Protein AF-A0A2P5A9C6-F1 (afdb_monomer)

pLDDT: mean 82.52, std 17.29, range [45.31, 97.69]

Sequence (56 aa):
EEWNSYNEVSEHSVVVIDYGIRGYEQKYWVIKNNYSDTWGDGGYGLVLGVIGETHS

Nearest PDB structures (foldseek):
  1k3b-assembly1_C  TM=8.020E-01  e=1.090E-03  Homo sapiens
  6rn6-assembly1_F  TM=7.824E-01  e=1.786E-03  Homo sapiens
  6ycf-assembly1_A  TM=8.666E-01  e=1.726E-01  Ananas comosus
  1s4v-assembly1_A  TM=8.672E-01  e=3.009E-01  Ricinus communis
  8esd-assembly1_N  TM=3.934E-01  e=4.285E+00  Homo sapiens

Solvent-accessible surface area (backbone atoms only — not comparable to full-atom values): 3763 Å² total; per-residue (Å²): 138,85,84,79,81,74,74,85,82,79,86,80,89,69,44,80,76,48,73,51,72,50,84,95,72,46,35,32,36,35,31,45,54,85,77,48,52,88,35,76,65,70,18,29,47,77,47,76,46,78,72,70,80,76,85,123

Structure (mmCIF, N/CA/C/O backbone):
data_AF-A0A2P5A9C6-F1
#
_entry.id   AF-A0A2P5A9C6-F1
#
loop_
_atom_site.group_PDB
_atom_site.id
_atom_site.type_symbol
_atom_site.label_atom_id
_atom_site.label_alt_id
_atom_site.label_comp_id
_atom_site.label_asym_id
_atom_site.label_entity_id
_atom_site.label_seq_id
_atom_site.pdbx_PDB_ins_code
_atom_site.Cartn_x
_atom_site.Cartn_y
_atom_site.Cartn_z
_atom_site.occupancy
_atom_site.B_iso_or_equiv
_atom_site.auth_seq_id
_atom_site.auth_comp_id
_atom_site.auth_asym_id
_atom_site.auth_atom_id
_atom_site.pdbx_PDB_model_num
ATOM 1 N N . GLU A 1 1 ? 35.069 -7.353 16.974 1.00 45.53 1 GLU A N 1
ATOM 2 C CA . GLU A 1 1 ? 34.227 -6.216 16.558 1.00 45.53 1 GLU A CA 1
ATOM 3 C C . GLU A 1 1 ? 32.884 -6.791 16.133 1.00 45.53 1 GLU A C 1
ATOM 5 O O . GLU A 1 1 ? 32.816 -7.464 15.114 1.00 45.53 1 GLU A O 1
ATOM 10 N N . GLU A 1 2 ? 31.869 -6.680 16.990 1.00 52.06 2 GLU A N 1
ATOM 11 C CA . GLU A 1 2 ? 30.505 -7.148 16.708 1.00 52.06 2 GLU A CA 1
ATOM 12 C C . GLU A 1 2 ? 29.721 -6.005 16.059 1.00 52.06 2 GLU A C 1
ATOM 14 O O . GLU A 1 2 ? 29.514 -4.957 16.671 1.00 52.06 2 GLU A O 1
ATOM 19 N N . TRP A 1 3 ? 29.300 -6.191 14.809 1.00 59.28 3 TRP A N 1
ATOM 20 C CA . TRP A 1 3 ? 28.393 -5.266 14.135 1.00 59.28 3 TRP A CA 1
ATOM 21 C C . TRP A 1 3 ? 26.963 -5.502 14.632 1.00 59.28 3 TRP A C 1
ATOM 23 O O . TRP A 1 3 ? 26.300 -6.447 14.213 1.00 59.28 3 TRP A O 1
ATOM 33 N N . ASN A 1 4 ? 26.478 -4.625 15.511 1.00 58.66 4 ASN A N 1
ATOM 34 C CA . ASN A 1 4 ? 25.052 -4.501 15.804 1.00 58.66 4 ASN A CA 1
ATOM 35 C C . ASN A 1 4 ? 24.372 -3.777 14.634 1.00 58.66 4 ASN A C 1
ATOM 37 O O . ASN A 1 4 ? 24.409 -2.549 14.555 1.00 58.66 4 ASN A O 1
ATOM 41 N N . SER A 1 5 ? 23.749 -4.528 13.724 1.00 57.75 5 SER A N 1
ATOM 42 C CA . SER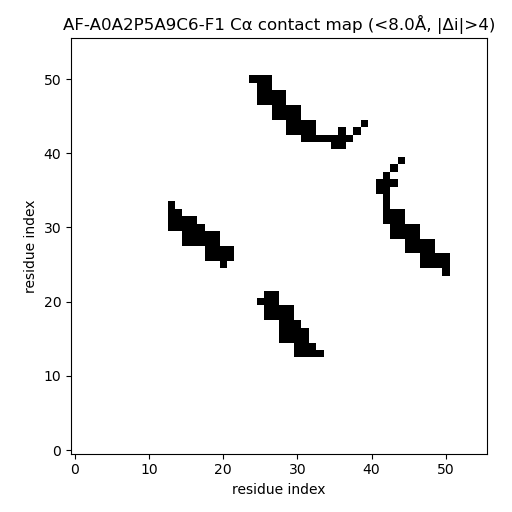 A 1 5 ? 22.858 -3.981 12.696 1.00 57.75 5 SER A CA 1
ATOM 43 C C . SER A 1 5 ? 21.565 -3.499 13.361 1.00 57.75 5 SER A C 1
ATOM 45 O O . SER A 1 5 ? 20.575 -4.2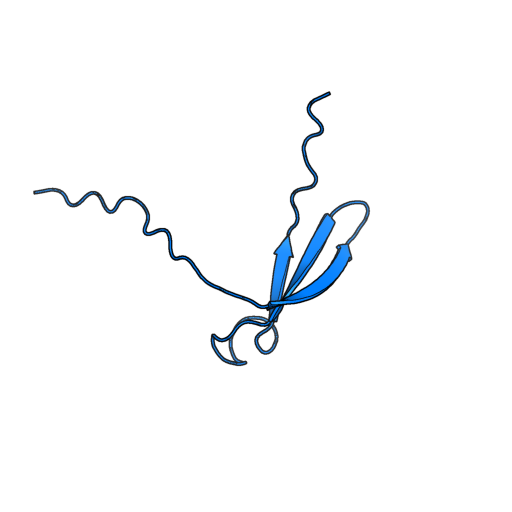26 13.449 1.00 57.75 5 SER A O 1
ATOM 47 N N . TYR A 1 6 ? 21.586 -2.287 13.908 1.00 57.34 6 TYR A N 1
ATOM 48 C CA . TYR A 1 6 ? 20.385 -1.633 14.414 1.00 57.34 6 TYR A CA 1
ATOM 49 C C . TYR A 1 6 ? 19.465 -1.364 13.217 1.00 57.34 6 TYR A C 1
ATOM 51 O O . TYR A 1 6 ? 19.750 -0.470 12.431 1.00 57.34 6 TYR A O 1
ATOM 59 N N . ASN A 1 7 ? 18.442 -2.213 13.061 1.00 64.94 7 ASN A N 1
ATOM 60 C CA . ASN A 1 7 ? 17.299 -2.130 12.143 1.00 64.94 7 ASN A CA 1
ATOM 61 C C . ASN A 1 7 ? 17.372 -0.972 11.134 1.00 64.94 7 ASN A C 1
ATOM 63 O O . ASN A 1 7 ? 17.040 0.164 11.474 1.00 64.94 7 ASN A O 1
ATOM 67 N N . GLU A 1 8 ? 17.777 -1.263 9.897 1.00 63.88 8 GLU A N 1
ATOM 68 C CA . GLU A 1 8 ? 17.704 -0.294 8.804 1.00 63.88 8 GLU A CA 1
ATOM 69 C C . GLU A 1 8 ? 16.243 0.126 8.606 1.00 63.88 8 GLU A C 1
ATOM 71 O O . GLU A 1 8 ? 15.414 -0.630 8.098 1.00 63.88 8 GLU A O 1
ATOM 76 N N . VAL A 1 9 ? 15.907 1.338 9.047 1.00 65.31 9 VAL A N 1
ATOM 77 C CA . VAL A 1 9 ? 14.621 1.956 8.733 1.00 65.31 9 VAL A CA 1
ATOM 78 C C . VAL A 1 9 ? 14.706 2.407 7.282 1.00 65.31 9 VAL A C 1
ATOM 80 O O . VAL A 1 9 ? 15.271 3.454 6.977 1.00 65.31 9 VAL A O 1
ATOM 83 N N . SER A 1 10 ? 14.179 1.593 6.369 1.00 71.88 10 SER A N 1
ATOM 84 C CA . SER A 1 10 ? 14.007 2.008 4.981 1.00 71.88 10 SER A CA 1
ATOM 85 C C . SER A 1 10 ? 12.777 2.908 4.881 1.00 71.88 10 SER A C 1
ATOM 87 O O . SER A 1 10 ? 11.648 2.456 5.087 1.00 71.88 10 SER A O 1
ATOM 89 N N . GLU A 1 11 ? 12.984 4.177 4.557 1.00 82.56 11 GLU A N 1
ATOM 90 C CA . GLU A 1 11 ? 11.896 5.078 4.193 1.00 82.56 11 GLU A CA 1
ATOM 91 C C . GLU A 1 11 ? 11.492 4.818 2.739 1.00 82.56 11 GLU A C 1
ATOM 93 O O . GLU A 1 11 ? 12.341 4.731 1.851 1.00 82.56 11 GLU A O 1
ATOM 98 N N . HIS A 1 12 ? 10.190 4.686 2.480 1.00 89.94 12 HIS A N 1
ATOM 99 C CA . HIS A 1 12 ? 9.679 4.438 1.135 1.00 89.94 12 HIS A CA 1
ATOM 100 C C . HIS A 1 12 ? 8.405 5.233 0.867 1.00 89.94 12 HIS A C 1
ATOM 102 O O . HIS A 1 12 ? 7.468 5.215 1.664 1.00 89.94 12 HIS A O 1
ATOM 108 N N . SER A 1 13 ? 8.367 5.929 -0.268 1.00 94.44 13 SER A N 1
ATOM 109 C CA . SER A 1 13 ? 7.219 6.742 -0.678 1.00 94.44 13 SER A CA 1
ATOM 110 C C . SER A 1 13 ? 6.306 5.962 -1.619 1.00 94.44 13 SER A C 1
ATOM 112 O O . SER A 1 13 ? 6.754 5.416 -2.625 1.00 94.44 13 SER A O 1
ATOM 114 N N . VAL A 1 14 ? 5.009 5.960 -1.317 1.00 95.62 14 VAL A N 1
ATOM 115 C CA . VAL A 1 14 ? 3.955 5.310 -2.112 1.00 95.62 14 VAL A CA 1
ATOM 116 C C . VAL A 1 14 ? 2.767 6.253 -2.292 1.00 95.62 14 VAL A C 1
ATOM 118 O O . VAL A 1 14 ? 2.649 7.253 -1.584 1.00 95.62 14 VAL A O 1
ATOM 121 N N . VAL A 1 15 ? 1.869 5.938 -3.228 1.00 97.25 15 VAL A N 1
ATOM 122 C CA . VAL A 1 15 ? 0.648 6.725 -3.461 1.00 97.25 15 VAL A CA 1
ATOM 123 C C . VAL A 1 15 ? -0.553 5.981 -2.894 1.00 97.25 15 VAL A C 1
ATOM 125 O O . VAL A 1 15 ? -0.827 4.857 -3.309 1.00 97.25 15 VAL A O 1
ATOM 128 N N . VAL A 1 16 ? -1.293 6.607 -1.979 1.00 96.75 16 VAL A N 1
ATOM 129 C CA . VAL A 1 16 ? -2.608 6.110 -1.547 1.00 96.75 16 VAL A CA 1
ATOM 130 C C . VAL A 1 16 ? -3.616 6.399 -2.653 1.00 96.75 16 VAL A C 1
ATOM 132 O O . VAL A 1 16 ? -3.730 7.541 -3.096 1.00 96.75 16 VAL A O 1
ATOM 135 N N . ILE A 1 17 ? -4.326 5.369 -3.107 1.00 97.56 17 ILE A N 1
ATOM 136 C CA . ILE A 1 17 ? -5.285 5.483 -4.213 1.00 97.56 17 ILE A CA 1
ATOM 137 C C . ILE A 1 17 ? -6.718 5.137 -3.817 1.00 97.56 17 ILE A C 1
ATOM 139 O O . ILE A 1 17 ? -7.638 5.547 -4.517 1.00 97.56 17 ILE A O 1
ATOM 143 N N . ASP A 1 18 ? -6.912 4.405 -2.718 1.00 97.31 18 ASP A N 1
ATOM 144 C CA . ASP A 1 18 ? -8.242 4.047 -2.227 1.00 97.31 18 ASP A CA 1
ATOM 145 C C . ASP A 1 18 ? -8.216 3.690 -0.730 1.00 97.31 18 ASP A C 1
ATOM 147 O O . ASP A 1 18 ? -7.148 3.538 -0.124 1.00 97.31 18 ASP A O 1
ATOM 151 N N . TYR A 1 19 ? -9.395 3.534 -0.133 1.00 94.75 19 TYR A N 1
ATOM 152 C CA . TYR A 1 19 ? -9.596 3.088 1.241 1.00 94.75 19 TYR A CA 1
ATOM 153 C C . TYR A 1 19 ? -10.768 2.111 1.337 1.00 94.75 19 TYR A C 1
ATOM 155 O O . TYR 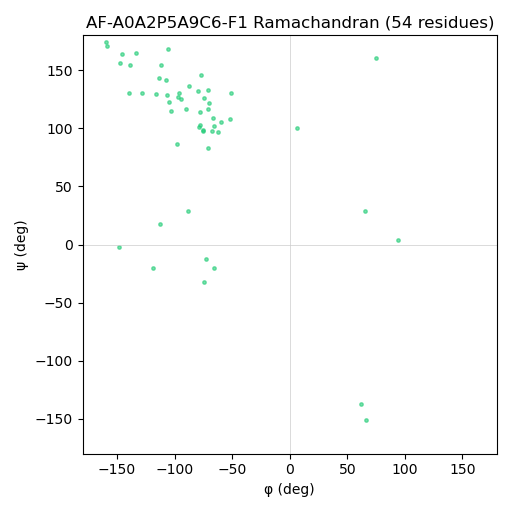A 1 19 ? -11.707 2.147 0.547 1.00 94.75 19 TYR A O 1
ATOM 163 N N . GLY A 1 20 ? -10.753 1.253 2.353 1.00 92.19 20 GLY A N 1
ATOM 164 C CA . GLY A 1 20 ? -11.857 0.332 2.571 1.00 92.19 20 GLY A CA 1
ATOM 165 C C . GLY A 1 20 ? -11.946 -0.214 3.984 1.00 92.19 20 GLY A C 1
ATOM 166 O O . GLY A 1 20 ? -11.099 0.031 4.846 1.00 92.19 20 GLY A O 1
ATOM 167 N N . ILE A 1 21 ? -13.025 -0.960 4.214 1.00 91.94 21 ILE A N 1
ATOM 168 C CA . ILE A 1 21 ? -13.302 -1.669 5.462 1.00 91.94 21 ILE A CA 1
ATOM 169 C C . ILE A 1 21 ? -13.612 -3.121 5.104 1.00 91.94 21 ILE A C 1
ATOM 171 O O . ILE A 1 21 ? -14.414 -3.387 4.208 1.00 91.94 21 ILE A O 1
ATOM 175 N N . ARG A 1 22 ? -12.960 -4.068 5.780 1.00 86.88 22 ARG A N 1
ATOM 176 C CA . ARG A 1 22 ? -13.205 -5.505 5.637 1.00 86.88 22 ARG A CA 1
ATOM 177 C C . ARG A 1 22 ? -13.731 -6.075 6.952 1.00 86.88 22 ARG A C 1
ATOM 179 O O . ARG A 1 22 ? -13.122 -5.895 8.003 1.00 86.88 22 ARG A O 1
ATOM 186 N N . GLY A 1 23 ? -14.837 -6.812 6.886 1.00 84.12 23 GLY A N 1
ATOM 187 C CA . GLY A 1 23 ? -15.510 -7.311 8.088 1.00 84.12 23 GLY A CA 1
ATOM 188 C C . GLY A 1 23 ? -16.100 -6.171 8.920 1.00 84.12 23 GLY A C 1
ATOM 189 O O . GLY A 1 23 ? -16.479 -5.142 8.365 1.00 84.12 23 GLY A O 1
ATOM 190 N N . TYR A 1 24 ? -16.190 -6.361 10.237 1.00 75.38 24 TYR A N 1
ATOM 191 C CA . TYR A 1 24 ? -16.843 -5.385 11.110 1.00 75.38 24 TYR A CA 1
ATOM 192 C C . TYR A 1 24 ? -16.000 -4.126 11.357 1.00 75.38 24 TYR A C 1
ATOM 194 O O . TYR A 1 24 ? -16.582 -3.053 11.467 1.00 75.38 24 TYR A O 1
ATOM 202 N N . GLU A 1 25 ? -14.660 -4.210 11.396 1.00 81.44 25 GLU A N 1
ATOM 203 C CA . GLU A 1 25 ? -13.838 -3.059 11.827 1.00 81.44 25 GLU A CA 1
ATOM 204 C C . GLU A 1 25 ? -12.446 -2.934 11.176 1.00 81.44 25 GLU A C 1
ATOM 206 O O . GLU A 1 25 ? -11.744 -1.955 11.433 1.00 81.44 25 GLU A O 1
ATOM 211 N N . GLN A 1 26 ? -12.012 -3.852 10.300 1.00 89.31 26 GLN A N 1
ATOM 212 C CA . GLN A 1 26 ? -10.659 -3.755 9.736 1.00 89.31 26 GLN A CA 1
ATOM 213 C C . GLN A 1 26 ? -10.602 -2.717 8.612 1.00 89.31 26 GLN A C 1
ATOM 215 O O . GLN A 1 26 ? -10.966 -2.996 7.469 1.00 89.31 26 GLN A O 1
ATOM 220 N N . LYS A 1 27 ? -10.093 -1.526 8.928 1.00 91.88 27 LYS A N 1
ATOM 221 C CA . LYS A 1 27 ? -9.798 -0.474 7.948 1.00 91.88 27 LYS A CA 1
ATOM 222 C C . LYS A 1 27 ? -8.510 -0.789 7.193 1.00 91.88 27 LYS A C 1
ATOM 224 O O . LYS A 1 27 ? -7.571 -1.345 7.769 1.00 91.88 27 LYS A O 1
ATOM 229 N N . TYR A 1 28 ? -8.444 -0.412 5.924 1.00 93.50 28 TYR A N 1
ATOM 230 C CA . TYR A 1 28 ? -7.233 -0.515 5.119 1.00 93.50 28 TYR A CA 1
ATOM 231 C C . TYR A 1 28 ? -7.138 0.614 4.091 1.00 93.50 28 TYR A C 1
ATOM 233 O O . TYR A 1 28 ? -8.148 1.180 3.671 1.00 93.50 28 TYR A O 1
ATOM 241 N N . TRP A 1 29 ? -5.910 0.894 3.668 1.00 95.81 29 TRP A N 1
ATOM 242 C CA . TRP A 1 29 ? -5.591 1.740 2.522 1.00 95.81 29 TRP A CA 1
ATOM 243 C C . TRP A 1 29 ? -5.101 0.875 1.371 1.00 95.81 29 TRP A C 1
ATOM 245 O O . TRP A 1 29 ? -4.347 -0.073 1.596 1.00 95.81 29 TRP A O 1
ATOM 255 N N . VAL A 1 30 ? -5.487 1.223 0.149 1.00 97.06 30 VAL A N 1
ATOM 256 C CA . VAL A 1 30 ? -4.899 0.661 -1.068 1.00 97.06 30 VAL A CA 1
ATOM 257 C C . VAL A 1 30 ? -3.801 1.604 -1.537 1.00 97.06 30 VAL A C 1
ATOM 259 O O . VAL A 1 30 ? -4.033 2.801 -1.735 1.00 97.06 30 VAL A O 1
ATOM 262 N N . ILE A 1 31 ? -2.601 1.063 -1.718 1.00 97.62 31 ILE A N 1
ATOM 263 C CA . ILE A 1 31 ? -1.435 1.810 -2.185 1.00 97.62 31 ILE A CA 1
ATOM 264 C C . ILE A 1 31 ? -1.002 1.337 -3.568 1.00 97.62 31 ILE A C 1
ATOM 266 O O . ILE A 1 31 ? -1.031 0.143 -3.861 1.00 97.62 31 ILE A O 1
ATOM 270 N N . LYS A 1 32 ? -0.552 2.277 -4.400 1.00 97.38 32 LYS A N 1
ATOM 271 C CA . LYS A 1 32 ? 0.213 2.015 -5.619 1.00 97.38 32 LYS A CA 1
ATOM 272 C C . LYS A 1 32 ? 1.699 2.171 -5.320 1.00 97.38 32 LYS A C 1
ATOM 274 O O . LYS A 1 32 ? 2.123 3.217 -4.821 1.00 97.38 32 LYS A O 1
ATOM 279 N N . ASN A 1 33 ? 2.477 1.149 -5.658 1.00 95.56 33 ASN A N 1
ATOM 280 C CA . ASN A 1 33 ? 3.919 1.118 -5.456 1.00 95.56 33 ASN A CA 1
ATOM 281 C C . ASN A 1 33 ? 4.688 1.302 -6.785 1.00 95.56 33 ASN A C 1
ATOM 283 O O . ASN A 1 33 ? 4.108 1.250 -7.870 1.00 95.56 33 ASN A O 1
ATOM 287 N N . ASN A 1 34 ? 5.999 1.534 -6.704 1.00 92.88 3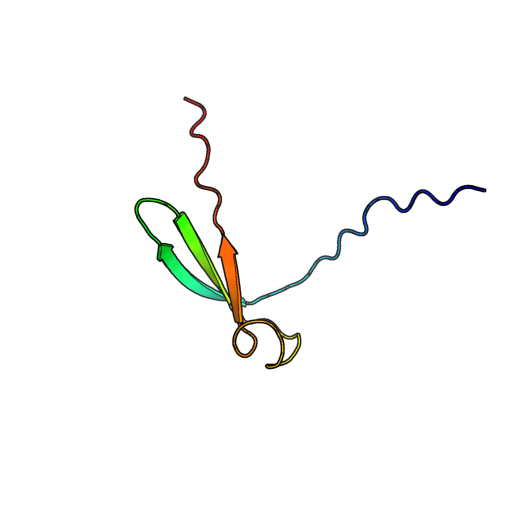4 ASN A N 1
ATOM 288 C CA . ASN A 1 34 ? 6.920 1.688 -7.834 1.00 92.88 34 ASN A CA 1
ATOM 289 C C . ASN A 1 34 ? 7.947 0.538 -7.948 1.00 92.88 34 ASN A C 1
ATOM 291 O O . ASN A 1 34 ? 8.941 0.677 -8.655 1.00 92.88 34 ASN A O 1
ATOM 295 N N . TYR A 1 35 ? 7.706 -0.602 -7.294 1.00 93.44 35 TYR A N 1
ATOM 296 C CA . TYR A 1 35 ? 8.581 -1.788 -7.298 1.00 93.44 35 TYR A CA 1
ATOM 297 C C . TYR A 1 35 ? 8.308 -2.783 -8.446 1.00 93.44 35 TYR A C 1
ATOM 299 O O . TYR A 1 35 ? 8.564 -3.975 -8.300 1.00 93.44 35 TYR A O 1
ATOM 307 N N . SER A 1 36 ? 7.817 -2.308 -9.594 1.00 95.56 36 SER A N 1
ATOM 308 C CA . SER A 1 36 ? 7.240 -3.122 -10.683 1.00 95.56 36 SER A CA 1
ATOM 309 C C . SER A 1 36 ? 5.838 -3.669 -10.394 1.00 95.56 36 SER A C 1
ATOM 311 O O . SER A 1 36 ? 5.391 -3.777 -9.255 1.00 95.56 36 SER A O 1
ATOM 313 N N . ASP A 1 37 ? 5.154 -4.031 -11.473 1.00 95.88 37 ASP A N 1
ATOM 314 C CA . ASP A 1 37 ? 3.867 -4.733 -11.508 1.00 95.88 37 ASP A CA 1
ATOM 315 C C . ASP A 1 37 ? 3.918 -6.167 -10.951 1.00 95.88 37 ASP A C 1
ATOM 317 O O . ASP A 1 37 ? 2.896 -6.704 -10.536 1.00 95.88 37 ASP A O 1
ATOM 321 N N . THR A 1 38 ? 5.098 -6.784 -10.886 1.00 96.81 38 THR A N 1
ATOM 322 C CA . THR A 1 38 ? 5.287 -8.117 -10.298 1.00 96.81 38 THR A CA 1
ATOM 323 C C . THR A 1 38 ? 5.195 -8.128 -8.772 1.00 96.81 38 THR A C 1
ATOM 325 O O . THR A 1 38 ? 5.168 -9.199 -8.170 1.00 96.81 38 THR A O 1
ATOM 328 N N . TRP A 1 39 ? 5.207 -6.960 -8.124 1.00 95.62 39 TRP A N 1
ATOM 329 C CA . TRP A 1 39 ? 5.074 -6.846 -6.675 1.00 95.62 39 TRP A CA 1
ATOM 330 C C . TRP A 1 39 ? 3.601 -6.768 -6.259 1.00 95.62 39 TRP A C 1
ATOM 332 O O . TRP A 1 39 ? 2.827 -6.007 -6.836 1.00 95.62 39 TRP A O 1
ATOM 342 N N . GLY A 1 40 ? 3.228 -7.500 -5.207 1.00 95.00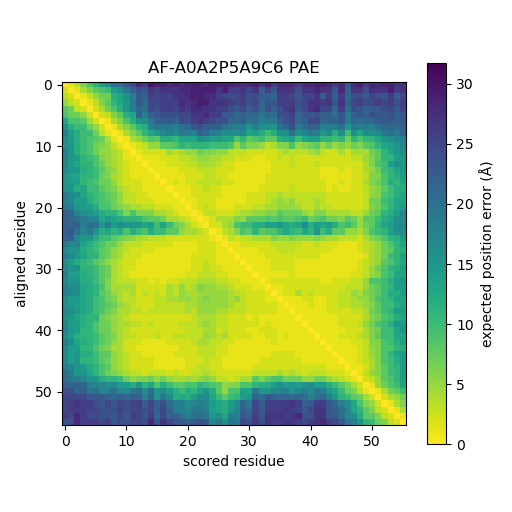 40 GLY A N 1
ATOM 343 C CA . GLY A 1 40 ? 1.873 -7.461 -4.656 1.00 95.00 40 GLY A CA 1
ATOM 344 C C . GLY A 1 40 ? 0.820 -7.935 -5.659 1.00 95.00 40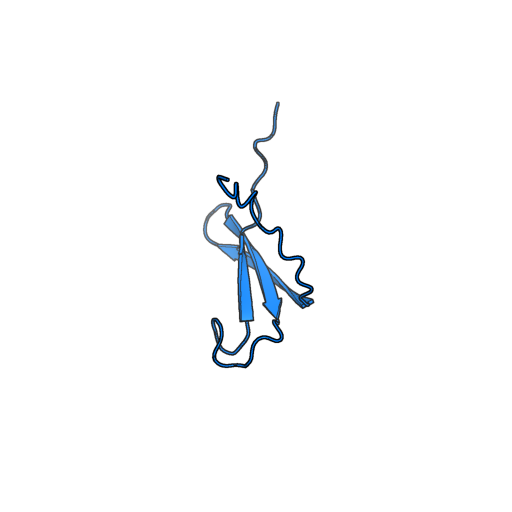 GLY A C 1
ATOM 345 O O . GLY A 1 40 ? 1.018 -8.930 -6.354 1.00 95.00 40 GLY A O 1
ATOM 346 N N . ASP A 1 41 ? -0.298 -7.220 -5.717 1.00 97.06 41 ASP A N 1
ATOM 347 C CA . ASP A 1 41 ? -1.354 -7.446 -6.703 1.00 97.06 41 ASP A CA 1
ATOM 348 C C . ASP A 1 41 ? -1.181 -6.447 -7.850 1.00 97.06 41 ASP A C 1
ATOM 350 O O . ASP A 1 41 ? -1.687 -5.331 -7.785 1.00 97.06 41 ASP A O 1
ATOM 354 N N . GLY A 1 42 ? -0.360 -6.781 -8.850 1.00 97.62 42 GLY A N 1
ATOM 355 C CA . GLY A 1 42 ? -0.152 -5.923 -10.024 1.00 97.62 42 GLY A CA 1
ATOM 356 C C . GLY A 1 42 ? 0.521 -4.572 -9.733 1.00 97.62 42 GLY A C 1
ATOM 357 O O . GLY A 1 42 ? 0.250 -3.589 -10.425 1.00 97.62 42 GLY A O 1
ATOM 358 N N . GLY A 1 43 ? 1.358 -4.482 -8.695 1.00 97.62 43 GLY A N 1
ATOM 359 C CA . GLY A 1 43 ? 1.991 -3.244 -8.222 1.00 97.62 43 GLY A CA 1
ATOM 360 C C . GLY A 1 43 ? 1.236 -2.536 -7.090 1.00 97.62 43 GLY A C 1
ATOM 361 O O . GLY A 1 43 ? 1.649 -1.453 -6.662 1.00 97.62 43 GLY A O 1
ATOM 362 N N . TYR A 1 44 ? 0.149 -3.131 -6.590 1.00 97.69 44 TYR A N 1
ATOM 363 C CA . TYR A 1 44 ? -0.669 -2.586 -5.508 1.00 97.69 44 TYR A CA 1
ATOM 364 C C . TYR A 1 44 ? -0.559 -3.411 -4.222 1.00 97.69 44 TYR A C 1
ATOM 366 O O . TYR A 1 44 ? -0.253 -4.605 -4.237 1.00 97.69 44 TYR A O 1
ATOM 374 N N . GLY A 1 45 ? -0.810 -2.757 -3.088 1.00 96.12 45 GLY A N 1
ATOM 375 C CA . GLY A 1 45 ? -0.773 -3.382 -1.767 1.00 96.12 45 GLY A CA 1
ATOM 376 C C . GLY A 1 45 ? -1.808 -2.804 -0.808 1.00 96.12 45 GLY A C 1
ATOM 377 O O . GLY A 1 45 ? -2.348 -1.721 -1.038 1.00 96.12 45 GLY A O 1
ATOM 378 N N . LEU A 1 46 ? -2.068 -3.533 0.281 1.00 95.81 46 LEU A N 1
ATOM 379 C CA . LEU A 1 46 ? -2.947 -3.095 1.364 1.00 95.81 46 LEU A CA 1
ATOM 380 C C . LEU A 1 46 ? -2.124 -2.715 2.594 1.00 9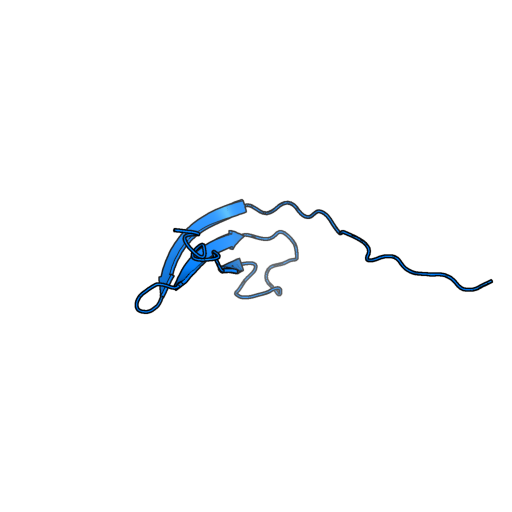5.81 46 LEU A C 1
ATOM 382 O O . LEU A 1 46 ? -1.322 -3.512 3.077 1.00 95.81 46 LEU A O 1
ATOM 386 N N . VAL A 1 47 ? -2.372 -1.526 3.135 1.00 94.19 47 VAL A N 1
ATOM 387 C CA . VAL A 1 47 ? -1.860 -1.111 4.445 1.00 94.19 47 VAL A CA 1
ATOM 388 C C . VAL A 1 47 ? -3.002 -1.206 5.441 1.00 94.19 47 VAL A C 1
ATOM 390 O O . VAL A 1 47 ? -3.996 -0.488 5.319 1.00 94.19 47 VAL A O 1
ATOM 393 N N . LEU A 1 48 ? -2.877 -2.105 6.416 1.00 92.19 48 LEU A N 1
ATOM 394 C CA . LEU A 1 48 ? -3.880 -2.251 7.466 1.00 92.19 48 LEU A CA 1
ATOM 395 C C . LEU A 1 48 ? -3.832 -1.028 8.381 1.00 92.19 48 LEU A C 1
ATOM 397 O O . LEU A 1 48 ? -2.798 -0.710 8.964 1.00 92.19 48 LEU A O 1
ATOM 401 N N . GLY A 1 49 ? -4.964 -0.339 8.499 1.00 83.31 49 GLY A N 1
ATOM 402 C CA . GLY A 1 49 ? -5.131 0.685 9.516 1.00 83.31 49 GLY A CA 1
ATOM 403 C C . GLY A 1 49 ? -5.239 0.017 10.881 1.00 83.31 49 GLY A C 1
ATOM 404 O O . GLY A 1 49 ? -6.005 -0.934 11.049 1.00 83.31 49 GLY A O 1
ATOM 405 N N . VAL A 1 50 ? -4.501 0.524 11.865 1.00 73.50 50 VAL A N 1
ATOM 406 C CA . VAL A 1 50 ? -4.752 0.171 13.263 1.00 73.50 50 VAL A CA 1
ATOM 407 C C . VAL A 1 50 ? -6.059 0.851 13.665 1.00 73.50 50 VAL A C 1
ATOM 409 O O . VAL A 1 50 ? -6.165 2.079 13.641 1.00 73.50 50 VAL A O 1
ATOM 412 N N . ILE A 1 51 ? -7.076 0.058 13.999 1.00 62.31 51 ILE A N 1
ATOM 413 C CA . ILE A 1 51 ? -8.186 0.545 14.817 1.00 62.31 51 ILE A CA 1
ATOM 414 C C . ILE A 1 51 ? -7.582 0.837 16.183 1.00 62.31 51 ILE A C 1
ATOM 416 O O . ILE A 1 51 ? -7.108 -0.076 16.851 1.00 62.31 51 ILE A O 1
ATOM 420 N N . GLY A 1 52 ? -7.467 2.120 16.527 1.00 55.59 52 GLY A N 1
ATOM 421 C CA . GLY A 1 52 ? -6.868 2.515 17.792 1.00 55.59 52 GLY A CA 1
ATOM 422 C C . GLY A 1 52 ? -7.528 1.743 18.926 1.00 55.59 52 GLY A C 1
ATOM 423 O O . GLY A 1 52 ? -8.758 1.718 19.018 1.00 55.59 52 GLY A O 1
ATOM 424 N N . GLU A 1 53 ? -6.717 1.147 19.801 1.00 57.09 53 GLU A N 1
ATOM 425 C CA . GLU A 1 53 ? -7.152 1.021 21.180 1.00 57.09 53 GLU A CA 1
ATOM 426 C C . GLU A 1 53 ? -7.561 2.429 21.589 1.00 57.09 53 GLU A C 1
ATOM 428 O O . GLU A 1 53 ? -6.745 3.350 21.658 1.00 57.09 53 GLU A O 1
ATOM 433 N N . THR A 1 54 ? -8.864 2.627 21.733 1.00 49.62 54 THR A N 1
ATOM 434 C CA . THR A 1 54 ? -9.361 3.838 22.353 1.00 49.62 54 THR A CA 1
ATOM 435 C C . THR A 1 54 ? -8.892 3.694 23.791 1.00 49.62 54 THR A C 1
ATOM 437 O O . THR A 1 54 ? -9.473 2.916 24.542 1.00 49.62 54 THR A O 1
ATOM 440 N N . HIS A 1 55 ? -7.774 4.323 24.159 1.00 48.03 55 HIS A N 1
ATOM 441 C CA . HIS A 1 55 ? -7.482 4.544 25.567 1.00 48.03 55 HIS A CA 1
ATOM 442 C C . HIS A 1 55 ? -8.612 5.438 26.079 1.00 48.03 55 HIS A C 1
ATOM 444 O O . HIS A 1 55 ? -8.647 6.636 25.799 1.00 48.03 55 HIS A O 1
ATOM 450 N N . SER A 1 56 ? -9.602 4.782 26.686 1.00 45.3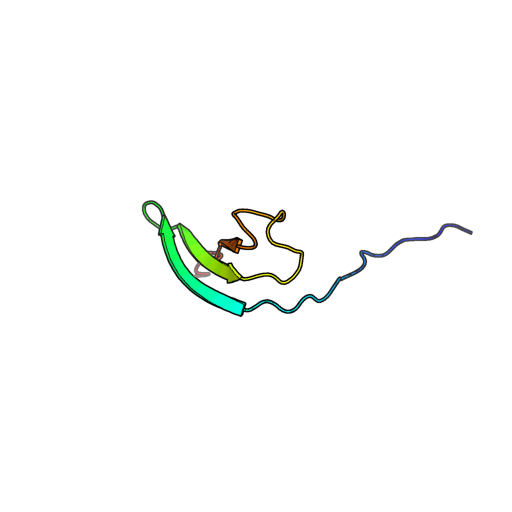1 56 SER A N 1
ATOM 451 C CA . SER A 1 56 ? -10.670 5.382 27.480 1.00 45.31 56 SER A CA 1
ATOM 452 C C . SER A 1 56 ? -10.098 6.129 28.672 1.00 45.31 56 SER A C 1
AT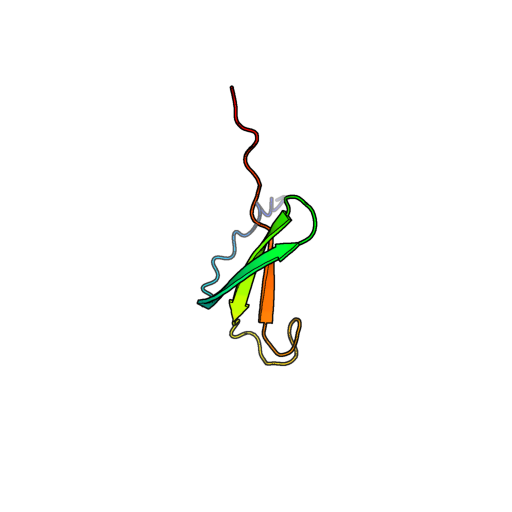OM 454 O O . SER A 1 56 ? -9.169 5.556 29.289 1.00 45.31 56 SER A O 1
#

Mean predicted aligned error: 9.11 Å

Organism: Trema orientale (NCBI:txid63057)

Foldseek 3Di:
DDDDPPDDPDDADWDFDDWDDDPPGWIWTKTAADPALVPDPGRIDIDTDDPDPPPD

Radius of gyration: 16.08 Å; Cα contacts (8 Å, |Δi|>4): 72; chains: 1; bounding box: 51×15×39 Å

InterPro domains:
  IPR000668 Peptidase C1A, papain C-terminal [PF00112] (9-45)
  IPR038765 Papain-like cysteine peptidase superfamily [SSF54001] (6-47)

Secondary structure (DSSP, 8-state):
--------------EEEEEEEETTTEEEEEEE-SS-TTSTBTTEEEEEPP------